Protein AF-A0A380EG45-F1 (afdb_monomer_lite)

Organism: Staphylococcus aureus (NCBI:txid1280)

Secondary structure (DSSP, 8-state):
--THHHHHHHHTS---HHHHHHHHHHH-TTSPPBP--BTTTBTSSSPPPHHHHHHHHHHHHHTT--B-

Foldseek 3Di:
DEAVVCVCCVPPVVHHVLVVLLVVCVVCVPDAAEYDADPQAGRHDDGDPVVVVVVVVVVCVVSRHDHD

Sequence (68 aa):
MGGATFDVAYNFLKENPWERLERLRKAIPNVLFQMLLRASNAVGYKNYPDNVIHKFVQESAKAGIDVF

InterPro domains:
  IPR013785 Aldolase-type TIM barrel [G3DSA:3.20.20.70] (1-68)
  IPR055268 Pyruvate carboxylase-like [PTHR43778] (2-68)

Structure (mmCIF, N/CA/C/O backbone):
data_AF-A0A380EG45-F1
#
_entry.id   AF-A0A380EG45-F1
#
loop_
_atom_site.group_PDB
_atom_site.id
_atom_site.type_symbol
_atom_site.label_atom_id
_atom_site.label_alt_id
_atom_site.label_comp_id
_atom_site.label_asym_id
_atom_site.label_entity_id
_atom_site.label_seq_id
_atom_site.pdbx_PDB_ins_code
_atom_site.Cartn_x
_atom_site.Cartn_y
_atom_site.Cartn_z
_atom_site.occupancy
_atom_site.B_iso_or_equiv
_atom_site.auth_seq_id
_atom_site.auth_comp_id
_atom_site.auth_asym_id
_atom_site.auth_atom_id
_atom_site.pdbx_PDB_model_num
ATOM 1 N N . MET A 1 1 ? -3.347 5.325 -1.231 1.00 57.41 1 MET A N 1
ATOM 2 C CA . MET A 1 1 ? -1.879 5.504 -1.338 1.00 57.41 1 MET A CA 1
ATOM 3 C C . MET A 1 1 ? -1.411 4.845 -2.612 1.00 57.41 1 MET A C 1
ATOM 5 O O . MET A 1 1 ? -1.85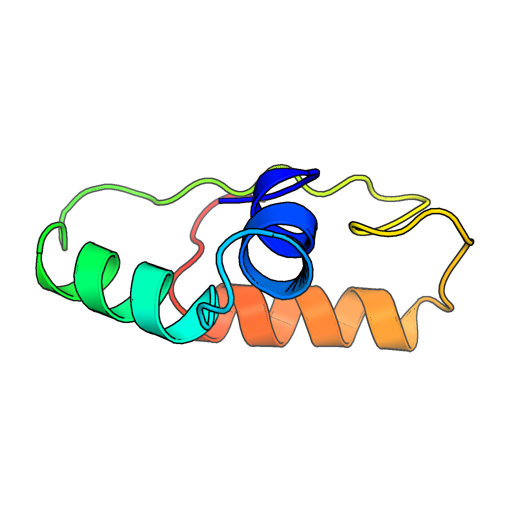3 3.739 -2.842 1.00 57.41 1 MET A O 1
ATOM 9 N N . GLY A 1 2 ? -0.599 5.483 -3.451 1.00 57.41 2 GLY A N 1
ATOM 10 C CA . GLY A 1 2 ? -0.203 4.924 -4.752 1.00 57.41 2 GLY A CA 1
ATOM 11 C C . GLY A 1 2 ? 0.567 5.918 -5.621 1.00 57.41 2 GLY A C 1
ATOM 12 O O . GLY A 1 2 ? 0.683 7.098 -5.274 1.00 57.41 2 GLY A O 1
ATOM 13 N N . GLY A 1 3 ? 1.110 5.448 -6.745 1.00 62.62 3 GLY A N 1
ATOM 14 C CA . GLY A 1 3 ? 1.943 6.261 -7.637 1.00 62.62 3 GLY A CA 1
ATOM 15 C C . GLY A 1 3 ? 3.177 6.849 -6.936 1.00 62.62 3 GLY A C 1
ATOM 16 O O . GLY A 1 3 ? 3.819 6.180 -6.126 1.00 62.62 3 GLY A O 1
ATOM 17 N N . ALA A 1 4 ? 3.481 8.124 -7.206 1.00 60.06 4 ALA A N 1
ATOM 18 C CA . ALA A 1 4 ? 4.666 8.816 -6.686 1.00 60.06 4 ALA A CA 1
ATOM 19 C C . ALA A 1 4 ? 4.754 8.846 -5.149 1.00 60.06 4 ALA A C 1
ATOM 21 O O . ALA A 1 4 ? 5.845 8.959 -4.612 1.00 60.06 4 ALA A O 1
ATOM 22 N N . THR A 1 5 ? 3.643 8.698 -4.418 1.00 61.09 5 THR A N 1
ATOM 23 C CA . THR A 1 5 ? 3.681 8.685 -2.941 1.00 61.09 5 THR A CA 1
ATOM 24 C C . THR A 1 5 ? 4.394 7.466 -2.357 1.00 61.09 5 THR A C 1
ATOM 26 O O . THR A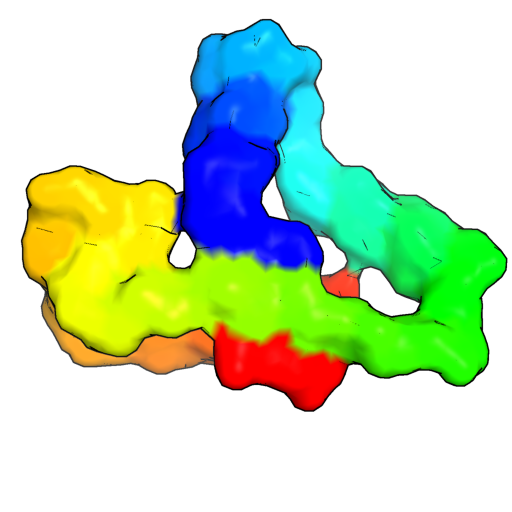 1 5 ? 4.947 7.566 -1.265 1.00 61.09 5 THR A O 1
ATOM 29 N N . PHE A 1 6 ? 4.419 6.339 -3.075 1.00 65.56 6 PHE A N 1
ATOM 30 C CA . PHE A 1 6 ? 5.113 5.129 -2.631 1.00 65.56 6 PHE A CA 1
ATOM 31 C C . PHE A 1 6 ? 6.631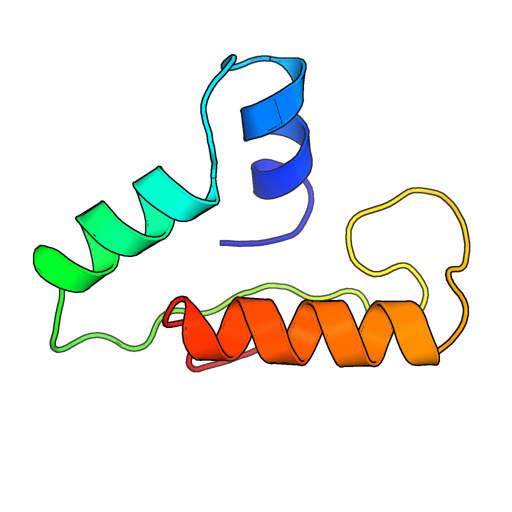 5.251 -2.834 1.00 65.56 6 PHE A C 1
ATOM 33 O O . PHE A 1 6 ? 7.407 4.966 -1.927 1.00 65.56 6 PHE A O 1
ATOM 40 N N . ASP A 1 7 ? 7.042 5.759 -3.998 1.00 60.81 7 ASP A N 1
ATOM 41 C CA . ASP A 1 7 ? 8.446 6.014 -4.336 1.00 60.81 7 ASP A CA 1
ATOM 42 C C . ASP A 1 7 ? 9.036 7.175 -3.512 1.00 60.81 7 ASP A C 1
ATOM 44 O O . ASP A 1 7 ? 10.160 7.098 -3.022 1.00 60.81 7 ASP A O 1
ATOM 48 N N . VAL A 1 8 ? 8.250 8.229 -3.263 1.00 63.69 8 VAL A N 1
ATOM 49 C CA . VAL A 1 8 ? 8.680 9.388 -2.465 1.00 63.69 8 VAL A CA 1
ATOM 50 C C . VAL A 1 8 ? 8.838 9.048 -0.984 1.00 63.69 8 VAL A C 1
ATOM 52 O O . VAL A 1 8 ? 9.776 9.540 -0.351 1.00 63.69 8 VAL A O 1
ATOM 55 N N . ALA A 1 9 ? 7.969 8.193 -0.435 1.00 62.66 9 ALA A N 1
ATOM 56 C CA . ALA A 1 9 ? 8.098 7.715 0.941 1.00 62.66 9 ALA A CA 1
ATOM 57 C C . ALA A 1 9 ? 9.453 7.018 1.159 1.00 62.66 9 ALA A C 1
ATOM 59 O O . ALA A 1 9 ? 10.196 7.373 2.078 1.00 62.66 9 ALA A O 1
ATOM 60 N N . TYR A 1 10 ? 9.814 6.112 0.245 1.00 58.97 10 TYR A N 1
ATOM 61 C CA . TYR A 1 10 ? 11.094 5.408 0.288 1.00 58.97 10 TYR A CA 1
ATOM 62 C C . TYR A 1 10 ? 12.292 6.333 0.037 1.00 58.97 10 TYR A C 1
ATOM 64 O O . TYR A 1 10 ? 13.241 6.329 0.821 1.00 58.97 10 TYR A O 1
ATOM 72 N N . ASN A 1 11 ? 12.262 7.132 -1.033 1.00 63.66 11 ASN A N 1
ATOM 73 C CA . ASN A 1 11 ? 13.456 7.836 -1.510 1.00 63.66 11 ASN A CA 1
ATOM 74 C C . ASN A 1 11 ? 13.718 9.179 -0.820 1.00 63.66 11 ASN A C 1
ATOM 76 O O . ASN A 1 11 ? 14.875 9.572 -0.683 1.00 63.66 11 ASN A O 1
ATOM 80 N N . PHE A 1 12 ? 12.676 9.891 -0.382 1.00 67.81 12 PHE A N 1
ATOM 81 C CA . PHE A 1 12 ? 12.822 11.259 0.132 1.00 67.81 12 PHE A CA 1
ATOM 82 C C . PHE A 1 12 ? 12.424 11.406 1.597 1.00 67.81 12 PHE A C 1
ATOM 84 O O . PHE A 1 12 ? 13.027 12.207 2.308 1.00 67.81 12 PHE A O 1
ATOM 91 N N . LEU A 1 13 ? 11.445 10.630 2.066 1.00 75.44 13 LEU A N 1
ATOM 92 C CA . LEU A 1 13 ? 10.958 10.723 3.446 1.00 75.44 13 LEU A CA 1
ATOM 93 C C . LEU A 1 13 ? 11.620 9.707 4.389 1.00 75.44 13 LEU A C 1
ATOM 95 O O . LEU A 1 13 ? 11.437 9.808 5.600 1.00 75.44 13 LEU A O 1
ATOM 99 N N . LYS A 1 14 ? 12.427 8.776 3.849 1.00 76.06 14 LYS A N 1
ATOM 100 C CA . LYS A 1 14 ? 13.105 7.695 4.592 1.00 76.06 14 LYS A CA 1
ATOM 101 C C . LYS A 1 14 ? 12.150 6.929 5.510 1.00 76.06 14 LYS A C 1
ATOM 103 O O . LYS A 1 14 ? 12.521 6.518 6.608 1.00 76.06 14 LYS A O 1
ATOM 108 N N . GLU A 1 15 ? 10.915 6.756 5.065 1.00 79.75 15 GLU A N 1
ATOM 109 C CA . GLU A 1 15 ? 9.873 6.102 5.839 1.00 79.75 15 GLU A CA 1
ATOM 110 C C . GLU A 1 15 ? 9.354 4.878 5.095 1.00 79.75 15 GLU A C 1
ATOM 112 O O . GLU A 1 15 ? 9.362 4.810 3.864 1.00 79.75 15 GLU A O 1
ATOM 117 N N . ASN A 1 16 ? 8.860 3.913 5.859 1.00 82.81 16 ASN A N 1
ATOM 118 C CA . ASN A 1 16 ? 8.236 2.734 5.301 1.00 82.81 16 ASN A CA 1
ATOM 119 C C . ASN A 1 16 ? 6.763 3.042 4.941 1.00 82.81 16 ASN A C 1
ATOM 121 O O . ASN A 1 16 ? 5.949 3.277 5.844 1.00 82.81 16 ASN A O 1
ATOM 125 N N . PR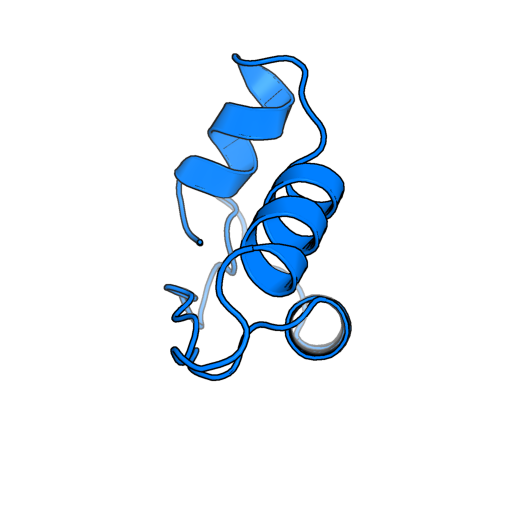O A 1 17 ? 6.368 3.039 3.651 1.00 82.00 17 PRO A N 1
ATOM 126 C CA . PRO A 1 17 ? 4.989 3.323 3.252 1.00 82.00 17 PRO A CA 1
ATOM 127 C C . PRO A 1 17 ? 3.991 2.281 3.776 1.00 82.00 17 PRO A C 1
ATOM 129 O O . PRO A 1 17 ? 2.822 2.613 3.979 1.00 82.00 17 PRO A O 1
ATOM 132 N N . TRP A 1 18 ? 4.439 1.050 4.042 1.00 84.38 18 TRP A N 1
ATOM 133 C CA . TRP A 1 18 ? 3.604 -0.011 4.606 1.00 84.38 18 TRP A CA 1
ATOM 134 C C . TRP A 1 18 ? 3.214 0.279 6.053 1.00 84.38 18 TRP A C 1
ATOM 136 O O . TRP A 1 18 ? 2.040 0.196 6.402 1.00 84.38 18 TRP A O 1
ATOM 146 N N . GLU A 1 19 ? 4.168 0.713 6.877 1.00 86.94 19 GLU A N 1
ATOM 147 C CA . GLU A 1 19 ? 3.896 1.121 8.262 1.00 86.94 19 GLU A CA 1
ATOM 148 C C . GLU A 1 19 ? 2.955 2.325 8.310 1.00 86.94 19 GLU A C 1
ATOM 150 O O . GLU A 1 19 ? 2.061 2.406 9.157 1.00 86.94 19 GLU A O 1
ATOM 155 N N . ARG A 1 20 ? 3.117 3.264 7.373 1.00 85.00 20 ARG A N 1
ATOM 156 C CA . ARG A 1 20 ? 2.203 4.400 7.251 1.00 85.00 20 ARG A CA 1
ATOM 157 C C . ARG A 1 20 ? 0.783 3.935 6.925 1.00 85.00 20 ARG A C 1
ATOM 159 O O . ARG A 1 20 ? -0.164 4.405 7.557 1.00 85.00 20 ARG A O 1
ATOM 166 N N . LEU A 1 21 ? 0.636 3.027 5.962 1.00 86.62 21 LEU A N 1
ATOM 167 C CA . LEU A 1 21 ? -0.656 2.464 5.583 1.00 86.62 21 LEU A CA 1
ATOM 168 C C . LEU A 1 21 ? -1.313 1.736 6.764 1.00 86.62 21 LEU A C 1
ATOM 170 O O . LEU A 1 21 ? -2.478 1.996 7.062 1.00 86.62 21 LEU A O 1
ATOM 174 N N . GLU A 1 22 ? -0.557 0.914 7.490 1.00 89.06 22 GLU A N 1
ATOM 175 C CA . GLU A 1 22 ? -1.052 0.173 8.653 1.00 89.06 22 GLU A CA 1
ATOM 176 C C . GLU A 1 22 ? -1.543 1.110 9.768 1.00 89.06 22 GLU A C 1
ATOM 178 O O . GLU A 1 22 ? -2.638 0.934 10.311 1.00 89.06 22 GLU A O 1
ATOM 183 N N . ARG A 1 23 ? -0.768 2.155 10.086 1.00 89.81 23 ARG A N 1
ATOM 184 C CA . ARG A 1 23 ? -1.153 3.167 11.083 1.00 89.81 23 ARG A CA 1
ATOM 185 C C . ARG A 1 23 ? -2.445 3.879 10.698 1.00 89.81 23 ARG A C 1
ATOM 187 O O . ARG A 1 23 ? -3.311 4.080 11.547 1.00 89.81 23 ARG A O 1
ATOM 194 N N . LEU A 1 24 ? -2.587 4.243 9.427 1.00 88.94 24 LEU A N 1
ATOM 195 C CA . LEU A 1 24 ? -3.793 4.899 8.931 1.00 88.94 24 LEU A CA 1
ATOM 196 C C . LEU A 1 24 ? -4.996 3.953 8.895 1.00 88.94 24 LEU A C 1
ATOM 198 O O . LEU A 1 24 ? -6.098 4.380 9.218 1.00 88.94 24 LEU A O 1
ATOM 202 N N . ARG A 1 25 ? -4.799 2.675 8.562 1.00 88.88 25 ARG A N 1
ATOM 203 C CA . ARG A 1 25 ? -5.851 1.650 8.594 1.00 88.88 25 ARG A CA 1
ATOM 204 C C . ARG A 1 25 ? -6.370 1.412 10.010 1.00 88.88 25 ARG A C 1
ATOM 206 O O . ARG A 1 25 ? -7.578 1.325 10.198 1.00 88.88 25 ARG A O 1
ATOM 213 N N . LYS A 1 26 ? -5.487 1.412 11.012 1.00 90.88 26 LYS A N 1
ATOM 214 C CA . LYS A 1 26 ? -5.872 1.358 12.433 1.00 90.88 26 LYS A CA 1
ATOM 215 C C . LYS A 1 26 ? -6.653 2.599 12.880 1.00 90.88 26 LYS A C 1
ATOM 217 O O . LYS A 1 26 ? -7.612 2.471 13.631 1.00 90.88 26 LYS A O 1
ATOM 222 N N . ALA A 1 27 ? -6.257 3.788 12.425 1.00 93.69 27 ALA A N 1
ATOM 223 C CA . ALA A 1 27 ? -6.915 5.043 12.796 1.00 93.69 27 ALA A CA 1
ATOM 224 C C . ALA A 1 27 ? -8.241 5.291 12.049 1.00 93.69 27 ALA A C 1
ATOM 226 O O . ALA A 1 27 ? -9.105 6.003 12.556 1.00 93.69 27 ALA A O 1
ATOM 227 N N . ILE A 1 28 ? -8.399 4.728 10.847 1.00 93.12 28 ILE A N 1
ATOM 228 C CA . ILE A 1 28 ? -9.530 4.976 9.944 1.00 93.12 28 ILE A CA 1
ATOM 229 C C . ILE A 1 28 ? -10.113 3.632 9.458 1.00 93.12 28 ILE A C 1
ATOM 231 O O . ILE A 1 28 ? -9.977 3.285 8.284 1.00 93.12 28 ILE A O 1
ATOM 235 N N . PRO A 1 29 ? -10.769 2.853 10.338 1.00 92.31 29 PRO A N 1
ATOM 236 C CA . PRO A 1 29 ? -11.246 1.508 9.999 1.00 92.31 29 PRO A CA 1
ATOM 237 C C . PRO A 1 29 ? -12.479 1.496 9.080 1.00 92.31 29 PRO A C 1
ATOM 239 O O . PRO A 1 29 ? -12.742 0.497 8.424 1.00 92.31 29 PRO A O 1
ATOM 242 N N . ASN A 1 30 ? -13.233 2.599 9.018 1.00 93.62 30 ASN A N 1
ATOM 243 C CA . ASN A 1 3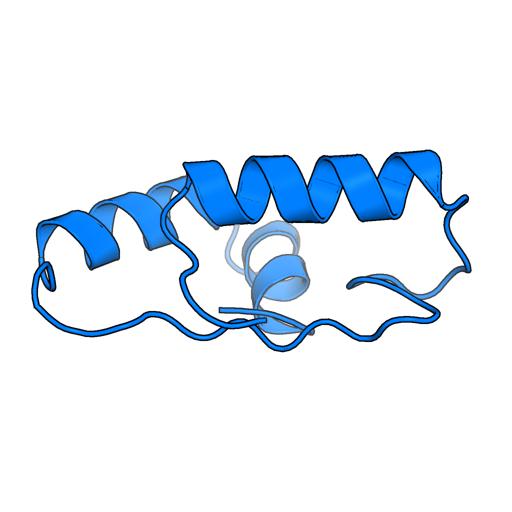0 ? -14.549 2.649 8.366 1.00 93.62 30 ASN A CA 1
ATOM 244 C C . ASN A 1 30 ? -14.529 3.322 6.981 1.00 93.62 30 ASN A C 1
ATOM 246 O O . ASN A 1 30 ? -15.583 3.668 6.453 1.00 93.62 30 ASN A O 1
ATOM 250 N N . VAL A 1 31 ? -13.344 3.566 6.412 1.00 93.00 31 VAL A N 1
ATOM 251 C CA . VAL A 1 31 ? -13.191 4.227 5.108 1.00 93.00 31 VAL A CA 1
ATOM 252 C C . VAL A 1 31 ? -12.337 3.364 4.192 1.00 93.00 31 VAL A C 1
ATOM 254 O O . VAL A 1 31 ? -11.224 2.967 4.550 1.00 93.00 31 VAL A O 1
ATOM 257 N N . LEU A 1 32 ? -12.849 3.128 2.984 1.00 91.44 32 LEU A N 1
ATOM 258 C CA . LEU A 1 32 ? -12.130 2.404 1.943 1.00 91.44 32 LEU A CA 1
ATOM 259 C C . LEU A 1 32 ? -10.878 3.176 1.533 1.00 91.44 32 LEU A C 1
ATOM 261 O O . LEU A 1 32 ? -10.933 4.376 1.255 1.00 91.44 32 LEU A O 1
ATOM 265 N N . PHE A 1 33 ? -9.740 2.493 1.491 1.00 90.31 33 PHE A N 1
ATOM 266 C CA . PHE A 1 33 ? -8.500 3.087 1.015 1.00 90.31 33 PHE A CA 1
ATOM 267 C C . PHE A 1 33 ? -8.282 2.759 -0.445 1.00 90.31 3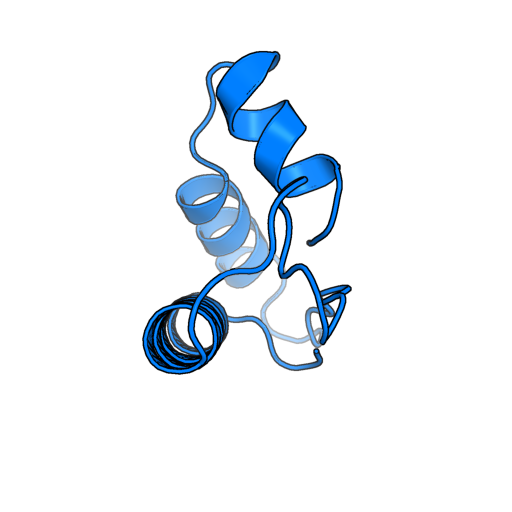3 PHE A C 1
ATOM 269 O O . PHE A 1 33 ? -8.226 1.601 -0.850 1.00 90.31 33 PHE A O 1
ATOM 276 N N . GLN A 1 34 ? -8.090 3.822 -1.217 1.00 88.25 34 GLN A N 1
ATOM 277 C CA . GLN A 1 34 ? -7.850 3.740 -2.641 1.00 88.25 34 GLN A CA 1
ATOM 278 C C . GLN A 1 34 ? -6.361 3.920 -2.961 1.00 88.25 34 GLN A C 1
ATOM 280 O O . GLN A 1 34 ? -5.697 4.844 -2.467 1.00 88.25 34 GLN A O 1
ATOM 285 N N . MET A 1 35 ? -5.830 3.037 -3.798 1.00 86.38 35 MET A N 1
ATOM 286 C CA . MET A 1 35 ? -4.535 3.142 -4.462 1.00 86.38 35 MET A CA 1
ATOM 287 C C . MET A 1 35 ? -4.753 3.540 -5.919 1.00 86.38 35 MET A C 1
ATOM 289 O O . MET A 1 35 ? -5.778 3.222 -6.497 1.00 86.38 35 MET A O 1
ATOM 293 N N . LEU A 1 36 ? -3.803 4.275 -6.496 1.00 82.00 36 LEU A N 1
ATOM 294 C CA . LEU A 1 36 ? -3.741 4.485 -7.938 1.00 82.00 36 LEU A CA 1
ATOM 295 C C . LEU A 1 36 ? -2.657 3.556 -8.480 1.00 82.00 36 LEU A C 1
ATOM 297 O O . LEU A 1 36 ? -1.469 3.801 -8.234 1.00 82.00 36 LEU A O 1
ATOM 301 N N . LEU A 1 37 ? -3.061 2.495 -9.178 1.00 76.94 37 LEU A N 1
ATOM 302 C CA . LEU A 1 37 ? -2.151 1.554 -9.827 1.00 76.94 37 LEU A CA 1
ATOM 303 C C . LEU A 1 37 ? -2.115 1.802 -11.339 1.00 76.94 37 LEU A C 1
ATOM 305 O O . LEU A 1 37 ? -3.143 1.802 -12.010 1.00 76.94 37 LEU A O 1
ATOM 309 N N . ARG A 1 38 ? -0.921 1.981 -11.913 1.00 72.00 38 ARG A N 1
ATOM 310 C CA . ARG A 1 38 ? -0.775 2.096 -13.369 1.00 72.00 38 ARG A CA 1
ATOM 311 C C . ARG A 1 38 ? -0.521 0.705 -13.952 1.00 72.00 38 ARG A C 1
ATOM 313 O O . ARG A 1 38 ? 0.578 0.179 -13.812 1.00 72.00 38 ARG A O 1
ATOM 320 N N . ALA A 1 39 ? -1.534 0.119 -14.593 1.00 58.94 39 ALA A N 1
ATOM 321 C CA . ALA A 1 39 ? -1.552 -1.280 -15.045 1.00 58.94 39 ALA A CA 1
ATOM 322 C C . ALA A 1 39 ? -0.334 -1.719 -15.887 1.00 58.94 39 ALA A C 1
ATOM 324 O O . ALA A 1 39 ? 0.073 -2.869 -15.807 1.00 58.94 39 ALA A O 1
ATOM 325 N N . SER A 1 40 ? 0.286 -0.812 -16.645 1.00 54.44 40 SER A N 1
ATOM 326 C CA . SER A 1 40 ? 1.458 -1.110 -17.482 1.00 54.44 40 SER A CA 1
ATOM 327 C C . SER A 1 40 ? 2.814 -0.944 -16.771 1.00 54.44 40 SER A C 1
ATOM 329 O O . SER A 1 40 ? 3.811 -1.493 -17.234 1.00 54.44 40 SER A O 1
ATOM 331 N N . ASN A 1 41 ? 2.874 -0.227 -15.638 1.00 52.06 41 ASN A N 1
ATOM 332 C CA . ASN A 1 41 ? 4.138 0.209 -15.019 1.00 52.06 41 ASN A CA 1
ATOM 333 C C . ASN A 1 41 ? 4.202 -0.007 -13.486 1.00 52.06 41 ASN A C 1
ATOM 335 O O . ASN A 1 41 ? 5.191 0.368 -12.852 1.00 52.06 41 ASN A O 1
ATOM 339 N N . ALA A 1 42 ? 3.151 -0.554 -12.862 1.00 58.38 42 ALA A N 1
ATOM 340 C CA . ALA A 1 42 ? 2.936 -0.490 -11.412 1.00 58.38 42 ALA A CA 1
ATOM 341 C C . ALA A 1 42 ? 3.183 0.933 -10.862 1.00 58.38 42 ALA A C 1
ATOM 343 O O . ALA A 1 42 ? 2.473 1.870 -11.230 1.00 58.38 42 ALA A O 1
ATOM 344 N N . VAL A 1 43 ? 4.184 1.098 -9.993 1.00 49.84 43 VAL A N 1
ATOM 345 C CA . VAL A 1 43 ? 4.640 2.379 -9.421 1.00 49.84 43 VAL A CA 1
ATOM 346 C C . VAL A 1 43 ? 6.051 2.775 -9.887 1.00 49.84 43 VAL A C 1
ATOM 348 O O . VAL A 1 43 ? 6.617 3.722 -9.353 1.00 49.84 43 VAL A O 1
ATOM 351 N N . GLY A 1 44 ? 6.633 2.068 -10.864 1.00 54.31 44 GLY A N 1
ATOM 352 C CA . GLY A 1 44 ? 7.998 2.307 -11.353 1.00 54.31 44 GLY A CA 1
ATOM 353 C C . GLY A 1 44 ? 8.077 2.812 -12.799 1.00 54.31 44 GLY A C 1
ATOM 354 O O . GLY A 1 44 ? 7.074 2.970 -13.491 1.00 54.31 44 GLY A O 1
ATOM 355 N N . TYR A 1 45 ? 9.303 3.071 -13.267 1.00 55.59 45 TYR A N 1
ATOM 356 C CA . TYR A 1 45 ? 9.601 3.627 -14.601 1.00 55.59 45 TYR A CA 1
ATOM 357 C C . TYR A 1 45 ? 9.935 2.568 -15.677 1.00 55.59 45 TYR A C 1
ATOM 359 O O . TYR A 1 45 ? 10.242 2.927 -16.812 1.00 55.59 45 TYR A O 1
ATOM 367 N N . LYS A 1 46 ? 9.889 1.267 -15.349 1.00 57.62 46 LYS A N 1
ATOM 368 C CA . LYS A 1 46 ? 10.119 0.141 -16.279 1.00 57.62 46 LYS A CA 1
ATOM 369 C C . LYS A 1 46 ? 8.930 -0.821 -16.256 1.00 57.62 46 LYS A C 1
ATOM 371 O O . LYS A 1 46 ? 8.298 -0.972 -15.215 1.00 57.62 46 LYS A O 1
ATOM 376 N N . ASN A 1 47 ? 8.661 -1.496 -17.376 1.00 62.34 47 ASN A N 1
ATOM 377 C CA . ASN A 1 47 ? 7.675 -2.580 -17.422 1.00 62.34 47 ASN A CA 1
ATOM 378 C C . ASN A 1 47 ? 8.145 -3.719 -16.509 1.00 62.34 47 ASN A C 1
ATOM 380 O O . ASN A 1 47 ? 9.248 -4.243 -16.690 1.00 62.34 47 ASN A O 1
ATOM 384 N N . TYR A 1 48 ? 7.317 -4.090 -15.537 1.00 70.06 48 TYR A N 1
ATOM 385 C CA . TYR A 1 48 ? 7.561 -5.255 -14.695 1.00 70.06 48 TYR A CA 1
ATOM 386 C C . TYR A 1 48 ? 6.801 -6.456 -15.259 1.00 70.06 48 TYR A C 1
ATOM 388 O O . TYR A 1 48 ? 5.702 -6.276 -15.781 1.00 70.06 48 TYR A O 1
ATOM 396 N N . PRO A 1 49 ? 7.354 -7.673 -15.159 1.00 77.81 49 PRO A N 1
ATOM 397 C CA . PRO A 1 49 ? 6.627 -8.874 -15.544 1.00 77.81 49 PRO A CA 1
ATOM 398 C C . PRO A 1 49 ? 5.375 -9.060 -14.674 1.00 77.81 49 PRO A C 1
ATOM 400 O O . PRO A 1 49 ? 5.359 -8.687 -13.497 1.00 77.81 49 PRO A O 1
ATOM 403 N N . ASP A 1 50 ? 4.330 -9.655 -15.252 1.00 78.19 50 ASP A N 1
ATOM 404 C CA . ASP A 1 50 ? 2.996 -9.761 -14.642 1.00 78.19 50 ASP A CA 1
ATOM 405 C C . ASP A 1 50 ? 3.025 -10.385 -13.242 1.00 78.19 50 ASP A C 1
ATOM 407 O O . ASP A 1 50 ? 2.295 -9.964 -12.347 1.00 78.19 50 ASP A O 1
ATOM 411 N N . ASN A 1 51 ? 3.922 -11.345 -13.002 1.00 83.00 51 ASN A N 1
ATOM 412 C CA . ASN A 1 51 ? 4.101 -11.973 -11.691 1.00 83.00 51 ASN A CA 1
ATOM 413 C C . ASN A 1 51 ? 4.463 -10.964 -10.583 1.00 83.00 51 ASN A C 1
ATOM 415 O O . ASN A 1 51 ? 4.022 -11.116 -9.443 1.00 83.00 51 ASN A O 1
ATOM 419 N N . VAL A 1 52 ? 5.237 -9.926 -10.906 1.00 82.44 52 VAL A N 1
ATOM 420 C CA . VAL A 1 52 ? 5.593 -8.847 -9.978 1.00 82.44 52 VAL A CA 1
ATOM 421 C C . VAL A 1 52 ? 4.387 -7.947 -9.729 1.00 82.44 52 VAL A C 1
ATOM 423 O O . VAL A 1 52 ? 4.128 -7.600 -8.578 1.00 82.44 52 VAL A O 1
ATOM 426 N N . ILE A 1 53 ? 3.617 -7.625 -10.773 1.00 81.81 53 ILE A N 1
ATOM 427 C CA . ILE A 1 53 ? 2.390 -6.824 -10.656 1.00 81.81 53 ILE A CA 1
ATOM 428 C C . ILE A 1 53 ? 1.372 -7.541 -9.762 1.00 81.81 53 ILE A C 1
ATOM 430 O O . ILE A 1 53 ? 0.873 -6.961 -8.799 1.00 81.81 53 ILE A O 1
ATOM 434 N N . HIS A 1 54 ? 1.123 -8.826 -10.018 1.00 85.25 54 HIS A N 1
ATOM 435 C CA . HIS A 1 54 ? 0.212 -9.639 -9.216 1.00 85.25 54 HIS A CA 1
ATOM 436 C C . HIS A 1 54 ? 0.646 -9.714 -7.752 1.00 85.25 54 HIS A C 1
ATOM 438 O O . HIS A 1 54 ? -0.182 -9.534 -6.859 1.00 85.25 54 HIS A O 1
ATOM 444 N N . LYS A 1 55 ? 1.942 -9.925 -7.488 1.00 87.25 55 LYS A N 1
ATOM 445 C CA . LYS A 1 55 ? 2.463 -9.958 -6.118 1.00 87.25 55 LYS A CA 1
ATOM 446 C C . LYS A 1 55 ? 2.322 -8.600 -5.426 1.00 87.25 55 LYS A C 1
ATOM 448 O O . LYS A 1 55 ? 1.935 -8.553 -4.264 1.00 87.25 55 LYS A O 1
ATOM 453 N N . PHE A 1 56 ? 2.567 -7.501 -6.137 1.00 85.19 56 PHE A N 1
ATOM 454 C CA . PHE A 1 56 ? 2.384 -6.153 -5.600 1.00 85.19 56 PHE A CA 1
ATOM 455 C C . PHE A 1 56 ? 0.924 -5.876 -5.212 1.00 85.19 56 PHE A C 1
ATOM 457 O O . PHE A 1 56 ? 0.667 -5.351 -4.128 1.00 85.19 56 PHE A O 1
ATOM 464 N N . VAL A 1 57 ? -0.033 -6.267 -6.060 1.00 87.25 57 VAL A N 1
ATOM 465 C CA . VAL A 1 57 ? -1.469 -6.135 -5.766 1.00 87.25 57 VAL A CA 1
ATOM 466 C C . VAL A 1 57 ? -1.855 -6.980 -4.552 1.00 87.25 57 VAL A C 1
ATOM 468 O O . VAL A 1 57 ? -2.538 -6.482 -3.660 1.00 87.25 57 VAL A O 1
ATOM 471 N N . GLN A 1 58 ? -1.373 -8.225 -4.468 1.00 90.12 58 GLN A N 1
ATOM 472 C CA . GLN A 1 58 ? -1.643 -9.107 -3.327 1.00 90.12 58 GLN A CA 1
ATOM 473 C C . GLN A 1 58 ? -1.141 -8.521 -2.003 1.00 90.12 58 GLN A C 1
ATOM 475 O O . GLN A 1 58 ? -1.884 -8.510 -1.024 1.00 90.12 58 GLN A O 1
ATOM 480 N N . GLU A 1 59 ? 0.092 -8.018 -1.959 1.00 89.31 59 GLU A N 1
ATOM 481 C CA . GLU A 1 59 ? 0.643 -7.412 -0.740 1.00 89.31 59 GLU A CA 1
ATOM 482 C C . GLU A 1 59 ? -0.061 -6.090 -0.387 1.00 89.31 59 GLU A C 1
ATOM 484 O O . GLU A 1 59 ? -0.367 -5.844 0.778 1.00 89.31 59 GLU A O 1
ATOM 489 N N . SER A 1 60 ? -0.422 -5.282 -1.390 1.00 88.25 60 SER A N 1
ATOM 490 C CA . SER A 1 60 ? -1.200 -4.048 -1.195 1.00 88.25 60 SER A CA 1
ATOM 491 C C . SER A 1 60 ? -2.587 -4.312 -0.609 1.00 88.25 60 SER A C 1
ATOM 493 O O . SER A 1 60 ? -3.013 -3.605 0.304 1.00 88.25 60 SER A O 1
ATOM 495 N N . ALA A 1 61 ? -3.271 -5.356 -1.084 1.00 90.00 61 ALA A N 1
ATOM 496 C CA . ALA A 1 61 ? -4.574 -5.758 -0.565 1.00 90.00 61 ALA A CA 1
ATOM 497 C C . ALA A 1 61 ? -4.461 -6.250 0.887 1.00 90.00 61 ALA A C 1
ATOM 499 O O . ALA A 1 61 ? -5.224 -5.815 1.747 1.00 90.00 61 ALA A O 1
ATOM 500 N N . LYS A 1 62 ? -3.454 -7.083 1.196 1.00 89.88 62 LYS A N 1
ATOM 501 C CA . LYS A 1 62 ? -3.181 -7.543 2.573 1.00 89.88 62 LYS A CA 1
ATOM 502 C C . LYS A 1 62 ? -2.898 -6.389 3.535 1.00 89.88 62 LYS A C 1
ATOM 504 O O . LYS A 1 62 ? -3.283 -6.461 4.697 1.00 89.88 62 LYS A O 1
ATOM 509 N N . ALA A 1 63 ? -2.239 -5.336 3.060 1.00 86.75 63 ALA A N 1
ATOM 510 C CA . ALA A 1 63 ? -1.933 -4.157 3.863 1.00 86.75 63 ALA A CA 1
ATOM 511 C C . ALA A 1 63 ? -3.134 -3.207 4.060 1.00 86.75 63 ALA A C 1
ATOM 513 O O . ALA A 1 63 ? -3.023 -2.236 4.809 1.00 86.75 63 ALA A O 1
ATOM 514 N N . GLY A 1 64 ? -4.280 -3.478 3.425 1.00 88.56 64 GLY A N 1
ATOM 515 C CA . GLY A 1 64 ? -5.531 -2.748 3.643 1.00 88.56 64 GLY A CA 1
ATOM 516 C C . GLY A 1 64 ? -5.897 -1.740 2.555 1.00 88.56 64 GLY A C 1
ATOM 517 O O . GLY A 1 64 ? -6.613 -0.785 2.850 1.00 88.56 64 GLY A O 1
ATOM 518 N N . ILE A 1 65 ? -5.400 -1.914 1.325 1.00 91.25 65 ILE A N 1
ATOM 519 C CA . ILE A 1 65 ? -5.962 -1.242 0.146 1.00 91.25 65 ILE A CA 1
ATOM 520 C C . ILE A 1 65 ? -7.224 -1.980 -0.299 1.00 91.25 65 ILE A C 1
ATOM 522 O O . ILE A 1 65 ? -7.183 -3.180 -0.562 1.00 91.25 65 ILE A O 1
ATOM 526 N N . ASP A 1 66 ? -8.317 -1.236 -0.428 1.00 90.75 66 ASP A N 1
ATOM 527 C CA . ASP A 1 66 ? -9.641 -1.771 -0.748 1.00 90.75 66 ASP A CA 1
ATOM 528 C C . ASP A 1 66 ? -10.030 -1.523 -2.216 1.00 90.75 66 ASP A C 1
ATOM 530 O O . ASP A 1 66 ? -10.796 -2.287 -2.800 1.00 90.75 66 ASP A O 1
ATOM 534 N N . VAL A 1 67 ? -9.497 -0.456 -2.822 1.00 88.69 67 VAL A N 1
ATOM 535 C CA . VAL A 1 67 ? -9.769 -0.054 -4.212 1.00 88.69 67 VAL A CA 1
ATOM 536 C C . VAL A 1 67 ? -8.446 0.242 -4.922 1.00 88.69 67 VAL A C 1
ATOM 538 O O . VAL A 1 67 ? -7.596 0.938 -4.364 1.00 88.69 67 VAL A O 1
ATOM 541 N N . PHE A 1 68 ? -8.271 -0.270 -6.141 1.00 84.50 68 PHE A N 1
ATOM 542 C CA . PHE A 1 68 ? -7.052 -0.144 -6.955 1.00 84.50 68 PHE A CA 1
ATOM 543 C C . PHE A 1 68 ? -7.279 0.662 -8.234 1.00 84.50 68 PHE A C 1
ATOM 545 O O . PHE A 1 68 ? -8.407 0.586 -8.770 1.00 84.50 68 PHE A O 1
#

pLDDT: mean 77.66, std 13.37, range [49.84, 93.69]

Radius of gyration: 12.06 Å; chains: 1; bounding box: 28×23×30 Å